Protein AF-A1HRH7-F1 (afdb_monomer_lite)

Secondary structure (DSSP, 8-state):
-------------HHHHHHHHHHHHHTT--HHHHHHHHHHHHHHHHHHHHHHHHHHHH------HHHHHHHTT------

Structure (mmCIF, N/CA/C/O backbone):
data_AF-A1HRH7-F1
#
_entry.id   AF-A1HRH7-F1
#
loop_
_atom_site.group_PDB
_atom_site.id
_atom_site.type_symbol
_atom_site.label_atom_id
_atom_site.label_alt_id
_atom_site.label_comp_id
_atom_site.label_asym_id
_atom_site.label_entity_id
_atom_site.label_seq_id
_atom_site.pdbx_PDB_ins_code
_atom_site.Cartn_x
_atom_site.Cartn_y
_atom_site.Cartn_z
_atom_site.occupancy
_atom_site.B_iso_or_equiv
_atom_site.auth_seq_id
_atom_site.auth_comp_id
_atom_site.auth_asym_id
_atom_site.auth_atom_id
_atom_site.pdbx_PDB_model_num
ATOM 1 N N . MET A 1 1 ? -7.284 -28.000 2.659 1.00 42.53 1 MET A N 1
ATOM 2 C CA . MET A 1 1 ? -6.470 -27.446 3.762 1.00 42.53 1 MET A CA 1
ATOM 3 C C . MET A 1 1 ? -7.227 -26.285 4.382 1.00 42.53 1 MET A C 1
ATOM 5 O O . MET A 1 1 ? -7.609 -25.386 3.647 1.00 42.53 1 MET A O 1
ATOM 9 N N . ALA A 1 2 ? -7.532 -26.336 5.680 1.00 49.88 2 ALA A N 1
ATOM 10 C CA . ALA A 1 2 ? -8.251 -25.255 6.353 1.00 49.88 2 ALA A CA 1
ATOM 11 C C . ALA A 1 2 ? -7.326 -24.036 6.497 1.00 49.88 2 ALA A C 1
ATOM 13 O O . ALA A 1 2 ? -6.222 -24.164 7.023 1.00 49.88 2 ALA A O 1
ATOM 14 N N . ALA A 1 3 ? -7.757 -22.872 6.009 1.00 60.34 3 ALA A N 1
ATOM 15 C CA . ALA A 1 3 ? -7.014 -21.631 6.179 1.00 60.34 3 ALA A CA 1
ATOM 16 C C . ALA A 1 3 ? -6.895 -21.306 7.678 1.00 60.34 3 ALA A C 1
ATOM 18 O O . ALA A 1 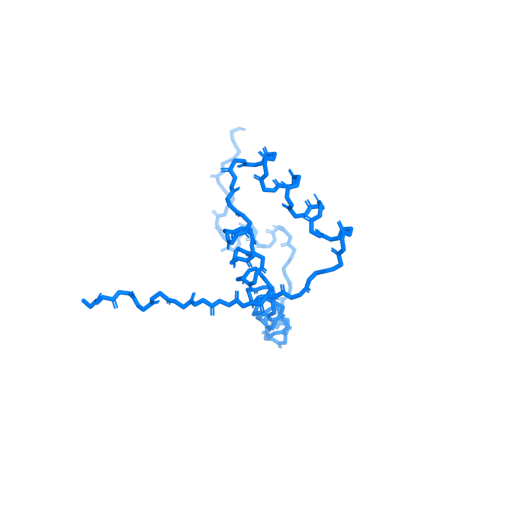3 ? -7.904 -21.156 8.372 1.00 60.34 3 ALA A O 1
ATOM 19 N N . LEU A 1 4 ? -5.664 -21.214 8.184 1.00 65.06 4 LEU A N 1
ATOM 20 C CA . LEU A 1 4 ? -5.394 -20.788 9.554 1.00 65.06 4 LEU A CA 1
ATOM 21 C C . LEU A 1 4 ? -5.841 -19.332 9.712 1.00 65.06 4 LEU A C 1
ATOM 23 O O . LEU A 1 4 ? -5.316 -18.421 9.072 1.00 65.06 4 LEU A O 1
ATOM 27 N N . LYS A 1 5 ? -6.847 -19.110 10.559 1.00 73.69 5 LYS A N 1
ATOM 28 C CA . LYS A 1 5 ? -7.318 -17.769 10.899 1.00 73.69 5 LYS A CA 1
ATOM 29 C C . LYS A 1 5 ? -6.315 -17.120 11.852 1.00 73.69 5 LYS A C 1
ATOM 31 O O . LYS A 1 5 ? -6.387 -17.318 13.061 1.00 73.69 5 LYS A O 1
ATOM 36 N N . THR A 1 6 ? -5.397 -16.332 11.306 1.00 83.00 6 THR A N 1
ATOM 37 C CA . THR A 1 6 ? -4.425 -15.571 12.099 1.00 83.00 6 THR A CA 1
ATOM 38 C C . THR A 1 6 ? -5.057 -14.284 12.624 1.00 83.00 6 THR A C 1
ATOM 40 O O . THR A 1 6 ? -5.613 -13.491 11.861 1.00 83.00 6 THR A O 1
ATOM 43 N N . ILE A 1 7 ? -4.981 -14.072 13.939 1.00 86.62 7 ILE A N 1
ATOM 44 C CA . ILE A 1 7 ? -5.396 -12.828 14.593 1.00 86.62 7 ILE A CA 1
ATOM 45 C C . ILE A 1 7 ? -4.143 -12.001 14.861 1.00 86.62 7 ILE A C 1
ATOM 47 O O . ILE A 1 7 ? -3.206 -12.479 15.493 1.00 86.62 7 ILE A O 1
ATOM 51 N N . VAL A 1 8 ? -4.146 -10.753 14.396 1.00 88.00 8 VAL A N 1
ATOM 52 C CA . VAL A 1 8 ? -3.070 -9.786 14.631 1.00 88.00 8 VAL A CA 1
ATOM 53 C C . VAL A 1 8 ? -3.649 -8.605 15.396 1.00 88.00 8 VAL A C 1
ATOM 55 O O . VAL A 1 8 ? -4.720 -8.104 15.053 1.00 88.00 8 VAL A O 1
ATOM 58 N N . SER A 1 9 ? -2.945 -8.172 16.440 1.00 91.44 9 SER A N 1
ATOM 59 C CA . SER A 1 9 ? -3.294 -6.982 17.214 1.00 91.44 9 SER A CA 1
ATOM 60 C C . SER A 1 9 ? -2.327 -5.858 16.868 1.00 91.44 9 SER A C 1
ATOM 62 O O . SER A 1 9 ? -1.117 -6.019 17.004 1.00 91.44 9 SER A O 1
ATOM 64 N N . VAL A 1 10 ? -2.864 -4.724 16.419 1.00 91.50 10 VAL A N 1
ATOM 65 C CA . VAL A 1 10 ? -2.094 -3.520 16.090 1.00 91.50 10 VAL A CA 1
ATOM 66 C C . VAL A 1 10 ? -2.585 -2.385 16.975 1.00 91.50 10 VAL A C 1
ATOM 68 O O . VAL A 1 10 ? -3.791 -2.174 17.124 1.00 91.50 10 VAL A O 1
ATOM 71 N N . ARG A 1 11 ? -1.649 -1.661 17.592 1.00 95.56 11 ARG A N 1
ATOM 72 C CA . ARG A 1 11 ? -1.968 -0.516 18.444 1.00 95.56 11 ARG A CA 1
ATOM 73 C C . ARG A 1 11 ? -2.043 0.747 17.596 1.00 95.56 11 ARG A C 1
ATOM 75 O O . ARG A 1 11 ? -1.105 1.056 16.876 1.00 95.56 11 ARG A O 1
ATOM 82 N N . PHE A 1 12 ? -3.130 1.489 17.766 1.00 95.25 12 PHE A N 1
ATOM 83 C CA . PHE A 1 12 ? -3.339 2.796 17.157 1.00 95.25 12 PHE A CA 1
ATOM 84 C C . PHE A 1 12 ? -3.610 3.841 18.230 1.00 95.25 12 PHE A C 1
ATOM 86 O O . PHE A 1 12 ? -4.221 3.555 19.266 1.00 95.25 12 PHE A O 1
ATOM 93 N N . THR A 1 13 ? -3.210 5.073 17.954 1.00 98.19 13 THR A N 1
ATOM 94 C CA . THR A 1 13 ? -3.708 6.243 18.669 1.00 98.19 13 THR A CA 1
ATOM 95 C C . THR A 1 13 ? -5.210 6.439 18.400 1.00 98.19 13 THR A C 1
ATOM 97 O O . THR A 1 13 ? -5.738 5.991 17.373 1.00 98.19 13 THR A O 1
ATOM 100 N N . PRO A 1 14 ? -5.934 7.176 19.264 1.00 97.94 14 PRO A N 1
ATOM 101 C CA . PRO A 1 14 ? -7.345 7.489 19.024 1.00 97.94 14 PRO A CA 1
ATOM 102 C C . PRO A 1 14 ? -7.602 8.243 17.710 1.00 97.94 14 PRO A C 1
ATOM 104 O O . PRO A 1 14 ? -8.694 8.171 17.148 1.00 97.94 14 PRO A O 1
ATOM 107 N N . ARG A 1 15 ? -6.619 9.004 17.211 1.00 98.00 15 ARG A N 1
ATOM 108 C CA . ARG A 1 15 ? -6.729 9.713 15.930 1.00 98.00 15 ARG A CA 1
ATOM 109 C C . ARG A 1 15 ? -6.611 8.748 14.754 1.00 98.00 15 ARG A C 1
ATOM 111 O O . ARG A 1 15 ? -7.485 8.764 13.894 1.00 98.00 15 ARG A O 1
ATOM 118 N N . GLU A 1 16 ? -5.586 7.902 14.737 1.00 97.31 16 GLU A N 1
ATOM 119 C CA . GLU A 1 16 ? -5.375 6.919 13.665 1.00 97.31 16 GLU A CA 1
ATOM 120 C C . GLU A 1 16 ? -6.550 5.950 13.557 1.00 97.31 16 GLU A C 1
ATOM 122 O O . GLU A 1 16 ? -7.045 5.710 12.459 1.00 97.31 16 GLU A O 1
ATOM 127 N N . LYS A 1 17 ? -7.066 5.473 14.697 1.00 96.38 17 LYS A N 1
ATOM 128 C CA . LYS A 1 17 ? -8.234 4.587 14.716 1.00 96.38 17 LYS A CA 1
ATOM 129 C C . LYS A 1 17 ? -9.458 5.233 14.058 1.00 96.38 17 LYS A C 1
ATOM 131 O O . LYS A 1 17 ? -10.105 4.597 13.232 1.00 96.38 17 LYS A O 1
ATOM 136 N N . ARG A 1 18 ? -9.740 6.506 14.366 1.00 97.56 18 ARG A N 1
ATOM 137 C CA . ARG A 1 18 ? -10.855 7.252 13.751 1.00 97.56 18 ARG A CA 1
ATOM 138 C C . ARG A 1 18 ? -10.682 7.423 12.243 1.00 97.56 18 ARG A C 1
ATOM 140 O O . ARG A 1 18 ? -11.658 7.315 11.509 1.00 97.56 18 ARG A O 1
ATOM 147 N N . LEU A 1 19 ? -9.457 7.674 11.781 1.00 97.75 19 LEU A N 1
ATOM 148 C CA . LEU A 1 19 ? -9.160 7.788 10.351 1.00 97.75 19 LEU A CA 1
ATOM 149 C C . LEU A 1 19 ? -9.337 6.447 9.632 1.00 97.75 19 LEU A C 1
ATOM 151 O O . LEU A 1 19 ? -9.992 6.402 8.594 1.00 97.75 19 LEU A O 1
ATOM 155 N N . LEU A 1 20 ? -8.821 5.356 10.208 1.00 97.00 20 LEU A N 1
ATOM 156 C CA . LEU A 1 20 ? -8.981 4.006 9.664 1.00 97.00 20 LEU A CA 1
ATOM 157 C C . LEU A 1 20 ? -10.460 3.604 9.585 1.00 97.00 20 LEU A C 1
ATOM 159 O O . LEU A 1 20 ? -10.901 3.060 8.576 1.00 97.00 20 LEU A O 1
ATOM 163 N N . GLU A 1 21 ? -11.236 3.901 10.627 1.00 96.94 21 GLU A N 1
ATOM 164 C CA . GLU A 1 21 ? -12.681 3.660 10.666 1.00 96.94 21 GLU A CA 1
ATOM 165 C C . GLU A 1 21 ? -13.433 4.447 9.594 1.00 96.94 21 GLU A C 1
ATOM 167 O O . GLU A 1 21 ? -14.247 3.870 8.870 1.00 96.94 21 GLU A O 1
ATOM 172 N N . ALA A 1 22 ? -13.150 5.745 9.467 1.00 97.88 22 ALA A N 1
ATOM 173 C CA . ALA A 1 22 ? -13.776 6.596 8.462 1.00 97.88 22 ALA A CA 1
ATOM 174 C C . ALA A 1 22 ? -13.441 6.130 7.039 1.00 97.88 22 ALA A C 1
ATOM 176 O O . ALA A 1 22 ? -14.342 6.017 6.209 1.00 97.88 22 ALA A O 1
ATOM 177 N N . TYR A 1 23 ? -12.174 5.796 6.780 1.00 97.81 23 TYR A N 1
ATOM 178 C CA . TYR A 1 23 ? -11.720 5.277 5.491 1.00 97.81 23 TYR A CA 1
ATOM 179 C C . TYR A 1 23 ? -12.397 3.945 5.152 1.00 97.81 23 TYR A C 1
ATOM 181 O O . TYR A 1 23 ? -12.987 3.792 4.085 1.00 97.81 23 TYR A O 1
ATOM 189 N N . ALA A 1 24 ? -12.383 2.991 6.085 1.00 97.62 24 ALA A N 1
ATOM 190 C CA . ALA A 1 24 ? -13.025 1.696 5.898 1.00 97.62 24 ALA A CA 1
ATOM 191 C C . ALA A 1 24 ? -14.526 1.855 5.593 1.00 97.62 24 ALA A C 1
ATOM 193 O O . ALA A 1 24 ? -15.028 1.257 4.643 1.00 97.62 24 ALA A O 1
ATOM 194 N N . LYS A 1 25 ? -15.223 2.731 6.331 1.00 97.75 25 LYS A N 1
ATOM 195 C CA . LYS A 1 25 ? -16.645 3.028 6.110 1.00 97.75 25 LYS A CA 1
ATOM 196 C C . LYS A 1 25 ? -16.905 3.667 4.745 1.00 97.75 25 LYS A C 1
ATOM 198 O O . LYS A 1 25 ? -17.831 3.239 4.062 1.00 97.75 25 LYS A O 1
ATOM 203 N N . LEU A 1 26 ? -16.103 4.657 4.350 1.00 98.00 26 LEU A N 1
ATOM 204 C CA . LEU A 1 26 ? -16.231 5.349 3.064 1.00 98.00 26 LEU A CA 1
ATOM 205 C C . LEU A 1 26 ? -16.139 4.376 1.882 1.00 98.00 26 LEU A C 1
ATOM 207 O O . LEU A 1 26 ? -16.870 4.517 0.908 1.00 98.00 26 LEU A O 1
ATOM 211 N N . HIS A 1 27 ? -15.270 3.372 1.994 1.00 97.00 27 HIS A N 1
ATOM 212 C CA . HIS A 1 27 ? -15.033 2.384 0.944 1.00 97.00 27 HIS A CA 1
ATOM 213 C C . HIS A 1 27 ? -15.824 1.077 1.121 1.00 97.00 27 HIS A C 1
ATOM 215 O O . HIS A 1 27 ? -15.603 0.134 0.366 1.00 97.00 27 HIS A O 1
ATOM 221 N N . GLY A 1 28 ? -16.721 0.986 2.112 1.00 97.19 28 GLY A N 1
ATOM 222 C CA . GLY A 1 28 ? -17.499 -0.230 2.378 1.00 97.19 28 GLY A CA 1
ATOM 223 C C . GLY A 1 28 ? -16.652 -1.449 2.774 1.00 97.19 28 GLY A C 1
ATOM 224 O O . GLY A 1 28 ? -17.068 -2.584 2.554 1.00 97.19 28 GLY A O 1
ATOM 225 N N . LYS A 1 29 ? -15.459 -1.233 3.340 1.00 96.50 29 LYS A N 1
ATOM 226 C CA . LYS A 1 29 ? -14.495 -2.277 3.728 1.00 96.50 29 LYS A CA 1
ATOM 227 C C . LYS A 1 29 ? -14.462 -2.484 5.241 1.00 96.50 29 LYS A C 1
ATOM 229 O O . LYS A 1 29 ? -14.845 -1.605 6.014 1.00 96.50 29 LYS A O 1
ATOM 234 N N . LYS A 1 30 ? -13.944 -3.629 5.700 1.00 95.88 30 LYS A N 1
ATOM 235 C CA . LYS A 1 30 ? -13.581 -3.804 7.118 1.00 95.88 30 LYS A CA 1
ATOM 236 C C . LYS A 1 30 ? -12.200 -3.204 7.367 1.00 95.88 30 LYS A C 1
ATOM 238 O O . LYS A 1 30 ? -11.339 -3.227 6.493 1.00 95.88 30 LYS A O 1
ATOM 243 N N . GLN A 1 31 ? -11.943 -2.754 8.596 1.00 95.00 31 GLN A N 1
ATOM 244 C CA . GLN A 1 31 ? -10.616 -2.254 8.990 1.00 95.00 31 GLN A CA 1
ATOM 245 C C . GLN A 1 31 ? -9.506 -3.281 8.704 1.00 95.00 31 GLN A C 1
ATOM 247 O O . GLN A 1 31 ? -8.432 -2.919 8.241 1.00 95.00 31 GLN A O 1
ATOM 252 N N . SER A 1 32 ? -9.774 -4.573 8.926 1.00 93.31 32 SER A N 1
ATOM 253 C CA . SER A 1 32 ? -8.804 -5.641 8.657 1.00 93.31 32 SER A CA 1
ATOM 254 C C . SER A 1 32 ? -8.517 -5.855 7.171 1.00 93.31 32 SER A C 1
ATOM 256 O O . SER A 1 32 ? -7.415 -6.286 6.844 1.00 93.31 32 SER A O 1
ATOM 258 N N . ASP A 1 33 ? -9.460 -5.541 6.279 1.00 94.69 33 ASP A N 1
ATOM 259 C CA . ASP A 1 33 ? -9.232 -5.594 4.831 1.00 94.69 33 ASP A CA 1
ATOM 260 C C . ASP A 1 33 ? -8.297 -4.461 4.412 1.00 94.69 33 ASP A C 1
ATOM 262 O O . ASP A 1 33 ? -7.294 -4.705 3.750 1.00 94.69 33 ASP A O 1
ATOM 266 N N . VAL A 1 34 ? -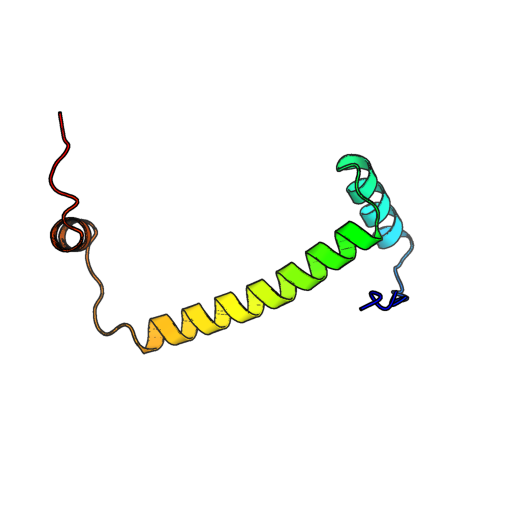8.558 -3.247 4.905 1.00 95.94 34 VAL A N 1
ATOM 267 C CA . VAL A 1 34 ? -7.699 -2.078 4.666 1.00 95.94 34 VAL A CA 1
ATOM 268 C C . VAL A 1 34 ? -6.272 -2.335 5.151 1.00 95.94 34 VAL A C 1
ATOM 270 O O . VAL A 1 34 ? -5.321 -2.056 4.428 1.00 95.94 34 VAL A O 1
ATOM 273 N N . LEU A 1 35 ? -6.112 -2.906 6.350 1.00 94.69 35 LEU A N 1
ATOM 274 C CA . LEU A 1 35 ? -4.791 -3.225 6.895 1.00 94.69 35 LEU A CA 1
ATOM 275 C C . LEU A 1 35 ? -4.063 -4.296 6.078 1.00 94.69 35 LEU A C 1
ATOM 277 O O . LEU A 1 35 ? -2.869 -4.148 5.831 1.00 94.69 35 LEU A O 1
ATOM 281 N N . ARG A 1 36 ? -4.761 -5.353 5.641 1.00 93.81 36 ARG A N 1
ATOM 282 C CA . ARG A 1 36 ? -4.165 -6.386 4.779 1.00 93.81 36 ARG A CA 1
ATOM 283 C C . ARG A 1 36 ? -3.705 -5.804 3.449 1.00 93.81 36 ARG A C 1
ATOM 285 O O . ARG A 1 36 ? -2.577 -6.050 3.048 1.00 93.81 36 ARG A O 1
ATOM 292 N N . GLU A 1 37 ? -4.556 -5.022 2.793 1.00 95.56 37 GLU A N 1
ATOM 293 C CA . GLU A 1 37 ? -4.220 -4.395 1.514 1.00 95.56 37 GLU A CA 1
ATOM 294 C C . GLU A 1 37 ? -3.046 -3.424 1.641 1.00 95.56 37 GLU A C 1
ATOM 296 O O . GLU A 1 37 ? -2.169 -3.419 0.785 1.00 95.56 37 GLU A O 1
ATOM 301 N N . ALA A 1 38 ? -3.016 -2.612 2.701 1.00 95.25 38 ALA A N 1
ATOM 302 C CA . ALA A 1 38 ? -1.916 -1.685 2.943 1.00 95.25 38 ALA A CA 1
ATOM 303 C C . ALA A 1 38 ? -0.597 -2.428 3.202 1.00 95.25 38 ALA A C 1
ATOM 305 O O . ALA A 1 38 ? 0.434 -2.042 2.663 1.00 95.25 38 ALA A O 1
ATOM 306 N N . ALA A 1 39 ? -0.631 -3.508 3.990 1.00 94.56 39 ALA A N 1
ATOM 307 C CA . ALA A 1 39 ? 0.551 -4.322 4.254 1.00 94.56 39 ALA A CA 1
ATOM 308 C C . ALA A 1 39 ? 1.086 -4.993 2.980 1.00 94.56 39 ALA A C 1
ATOM 310 O O . ALA A 1 39 ? 2.293 -4.985 2.763 1.00 94.56 39 ALA A O 1
ATOM 311 N N . MET A 1 40 ? 0.203 -5.534 2.133 1.00 96.50 40 MET A N 1
ATOM 312 C CA . MET A 1 40 ? 0.609 -6.139 0.860 1.00 96.50 40 MET A CA 1
ATOM 313 C C . MET A 1 40 ? 1.211 -5.110 -0.092 1.00 96.50 40 MET A C 1
ATOM 315 O O . MET A 1 40 ? 2.295 -5.351 -0.610 1.00 96.50 40 MET A O 1
ATOM 319 N N . ARG A 1 41 ? 0.583 -3.936 -0.232 1.00 97.31 41 ARG A N 1
ATOM 320 C CA . ARG A 1 41 ? 1.121 -2.853 -1.066 1.00 97.31 41 ARG A CA 1
ATOM 321 C C . ARG A 1 41 ? 2.512 -2.410 -0.628 1.00 97.31 41 ARG A C 1
ATOM 323 O O . ARG A 1 41 ? 3.378 -2.257 -1.467 1.00 97.31 41 ARG A O 1
ATOM 330 N N . LEU A 1 42 ? 2.764 -2.284 0.677 1.00 97.12 42 LEU A N 1
ATOM 331 C CA . LEU A 1 42 ? 4.101 -1.931 1.174 1.00 97.12 42 LEU A CA 1
ATOM 332 C C . LEU A 1 42 ? 5.172 -2.971 0.811 1.00 97.12 42 LEU A C 1
ATOM 334 O O . LEU A 1 42 ? 6.327 -2.610 0.603 1.00 97.12 42 LEU A O 1
ATOM 338 N N . ILE A 1 43 ? 4.806 -4.255 0.773 1.00 96.62 43 ILE A N 1
ATOM 339 C CA . ILE A 1 43 ? 5.718 -5.329 0.361 1.00 96.62 43 ILE A CA 1
ATOM 340 C C . ILE A 1 43 ? 5.959 -5.264 -1.150 1.00 96.62 43 ILE A C 1
ATOM 342 O O . ILE A 1 43 ? 7.102 -5.382 -1.583 1.00 96.62 43 ILE A O 1
ATOM 346 N N . GLU A 1 44 ? 4.896 -5.079 -1.933 1.00 97.31 44 GLU A N 1
ATOM 347 C CA . GLU A 1 44 ? 4.962 -4.948 -3.393 1.00 97.31 44 GLU A CA 1
ATOM 348 C C . GLU A 1 44 ? 5.800 -3.729 -3.802 1.00 97.31 44 GLU A C 1
ATOM 350 O O . GLU A 1 44 ? 6.719 -3.877 -4.599 1.00 97.31 44 GLU A O 1
ATOM 355 N N . ASP A 1 45 ? 5.597 -2.571 -3.170 1.00 98.00 45 ASP A N 1
ATOM 356 C CA . ASP A 1 45 ? 6.361 -1.347 -3.440 1.00 98.00 45 ASP A CA 1
ATOM 357 C C . ASP A 1 45 ? 7.878 -1.547 -3.218 1.00 98.00 45 ASP A C 1
ATOM 359 O O . ASP A 1 45 ? 8.699 -1.061 -4.000 1.00 98.00 45 ASP A O 1
ATOM 363 N N . ASP A 1 46 ? 8.279 -2.282 -2.170 1.00 97.62 46 ASP A N 1
ATOM 364 C CA . ASP A 1 46 ? 9.694 -2.607 -1.918 1.00 97.62 46 ASP A CA 1
ATOM 365 C C . ASP A 1 46 ? 10.260 -3.561 -2.983 1.00 97.62 46 ASP A C 1
ATOM 367 O O . ASP A 1 46 ? 11.412 -3.422 -3.403 1.00 97.62 46 ASP A O 1
ATOM 371 N N . GLN A 1 47 ? 9.456 -4.517 -3.452 1.00 96.88 47 GLN A N 1
ATOM 372 C CA . GLN A 1 47 ? 9.849 -5.423 -4.533 1.00 96.88 47 GLN A CA 1
ATOM 373 C C . GLN A 1 47 ? 9.996 -4.676 -5.862 1.00 96.88 47 GLN A C 1
ATOM 375 O O . GLN A 1 47 ? 11.032 -4.809 -6.518 1.00 96.88 47 GLN A O 1
ATOM 380 N N . ASP A 1 48 ? 9.019 -3.848 -6.219 1.00 97.62 48 ASP A N 1
ATOM 381 C CA . ASP A 1 48 ? 9.020 -3.035 -7.434 1.00 97.62 48 ASP A CA 1
ATOM 382 C C . ASP A 1 48 ? 10.215 -2.082 -7.461 1.00 97.62 48 ASP A C 1
ATOM 384 O O . ASP A 1 48 ? 10.911 -1.972 -8.475 1.00 97.62 48 ASP A O 1
ATOM 388 N N . PHE A 1 49 ? 10.523 -1.444 -6.328 1.00 97.12 49 PHE A N 1
ATOM 389 C CA . PHE A 1 49 ? 11.691 -0.577 -6.215 1.00 97.12 49 PHE A CA 1
ATOM 390 C C . PHE A 1 49 ? 13.000 -1.333 -6.486 1.00 97.12 49 PHE A C 1
ATOM 392 O O . PHE A 1 49 ? 13.856 -0.855 -7.235 1.00 97.12 49 PHE A O 1
ATOM 399 N N . ARG A 1 50 ? 13.160 -2.536 -5.923 1.00 96.62 50 ARG A N 1
ATOM 400 C CA . ARG A 1 50 ? 14.356 -3.364 -6.154 1.00 96.62 50 ARG A CA 1
ATOM 401 C C . ARG A 1 50 ? 14.473 -3.807 -7.607 1.00 96.62 50 ARG A C 1
ATOM 403 O O . ARG A 1 50 ? 15.567 -3.732 -8.165 1.00 96.62 50 ARG A O 1
ATOM 410 N N . LEU A 1 51 ? 13.366 -4.233 -8.215 1.00 96.75 51 LEU A N 1
ATOM 411 C CA . LEU A 1 51 ? 13.326 -4.632 -9.622 1.00 96.75 51 LEU A CA 1
ATOM 412 C C . LEU A 1 51 ? 13.681 -3.464 -10.542 1.00 96.75 51 LEU A C 1
ATOM 414 O O . LEU A 1 51 ? 14.446 -3.644 -11.488 1.00 96.75 51 LEU A O 1
ATOM 418 N N . LEU A 1 52 ? 13.192 -2.258 -10.243 1.00 96.00 52 LEU A N 1
ATOM 419 C CA . LEU A 1 52 ? 13.544 -1.051 -10.985 1.00 96.00 52 LEU A CA 1
ATOM 420 C C . LEU A 1 52 ? 15.048 -0.756 -10.908 1.00 96.00 52 LEU A C 1
ATOM 422 O O . LEU A 1 52 ? 15.671 -0.456 -11.926 1.00 96.00 52 LEU A O 1
ATOM 426 N N . GLU A 1 53 ? 15.642 -0.834 -9.719 1.00 96.25 53 GLU A N 1
ATOM 427 C CA . GLU A 1 53 ? 17.078 -0.599 -9.543 1.00 96.25 53 GLU A CA 1
ATOM 428 C C . GLU A 1 53 ? 17.930 -1.666 -10.241 1.00 96.25 53 GLU A C 1
ATOM 430 O O . GLU A 1 53 ? 18.952 -1.347 -10.854 1.00 96.25 53 GLU A O 1
ATOM 435 N N . GLU A 1 54 ? 17.501 -2.928 -10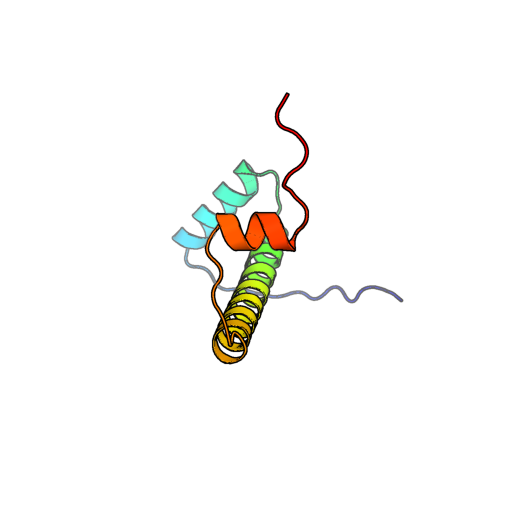.214 1.00 95.94 54 GLU A N 1
ATOM 436 C CA . GLU A 1 54 ? 18.145 -3.998 -10.973 1.00 95.94 54 GLU A CA 1
ATOM 437 C C . GLU A 1 54 ? 18.039 -3.765 -12.484 1.00 95.94 54 GLU A C 1
ATOM 439 O O . GLU A 1 54 ? 19.045 -3.871 -13.190 1.00 95.94 54 GLU A O 1
ATOM 444 N N . ALA A 1 55 ? 16.856 -3.388 -12.975 1.00 94.44 55 ALA A N 1
ATOM 445 C CA . ALA A 1 55 ? 16.637 -3.065 -14.378 1.00 94.44 55 ALA A CA 1
ATOM 446 C C . ALA A 1 55 ? 17.557 -1.923 -14.819 1.00 94.44 55 ALA A C 1
ATOM 448 O O . ALA A 1 55 ? 18.300 -2.091 -15.778 1.00 94.44 55 ALA A O 1
ATOM 449 N N . LYS A 1 56 ? 17.626 -0.816 -14.066 1.00 92.75 56 LYS A N 1
ATOM 450 C CA . LYS A 1 56 ? 18.536 0.305 -14.366 1.00 92.75 56 LYS A CA 1
ATOM 451 C C . LYS A 1 56 ? 19.999 -0.115 -14.484 1.00 92.75 56 LYS A C 1
ATOM 453 O O . LYS A 1 56 ? 20.705 0.412 -15.336 1.00 92.75 56 LYS A O 1
ATOM 458 N N . ARG A 1 57 ? 20.466 -1.036 -13.633 1.00 93.25 57 ARG A N 1
ATOM 459 C CA . ARG A 1 57 ? 21.849 -1.544 -13.685 1.00 93.25 57 ARG A CA 1
ATOM 460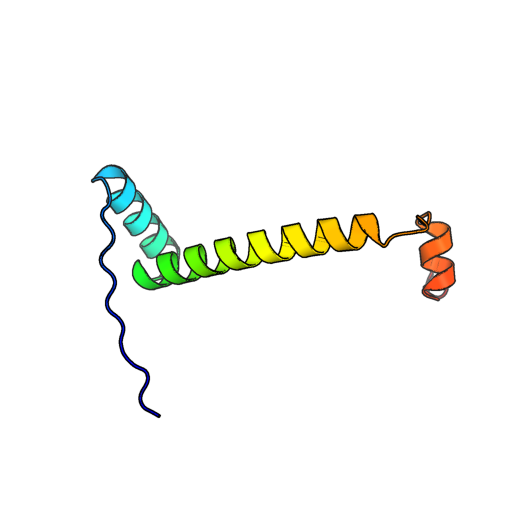 C C . ARG A 1 57 ? 22.108 -2.428 -14.900 1.00 93.25 57 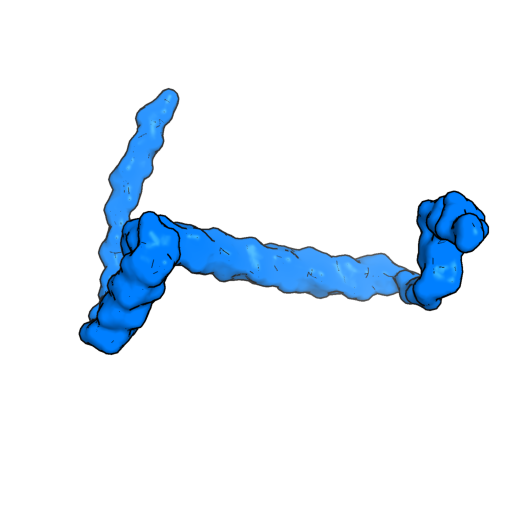ARG A C 1
ATOM 462 O O . ARG A 1 57 ? 23.234 -2.453 -15.384 1.00 93.25 57 ARG A O 1
ATOM 469 N N . LYS A 1 58 ? 21.096 -3.170 -15.351 1.00 93.69 58 LYS A N 1
ATOM 470 C CA . LYS A 1 58 ? 21.178 -4.065 -16.513 1.00 93.69 58 LYS A CA 1
ATOM 471 C C . LYS A 1 58 ? 20.856 -3.370 -17.837 1.00 93.69 58 LYS A C 1
ATOM 473 O O . LYS A 1 58 ? 21.145 -3.930 -18.886 1.00 93.69 58 LYS A O 1
ATOM 478 N N . THR A 1 59 ? 20.251 -2.185 -17.812 1.00 89.38 59 THR A N 1
ATOM 479 C CA . THR A 1 59 ? 19.943 -1.416 -19.020 1.00 89.38 59 THR A CA 1
ATOM 480 C C . THR A 1 59 ? 21.228 -0.871 -19.634 1.00 89.38 59 THR A C 1
ATOM 482 O O . THR A 1 59 ? 21.796 0.110 -19.161 1.00 89.38 59 THR A O 1
ATOM 485 N N . GLU A 1 60 ? 21.664 -1.493 -20.725 1.00 87.19 60 GLU A N 1
ATOM 486 C CA . GLU A 1 60 ? 22.870 -1.094 -21.463 1.00 87.19 60 GLU A CA 1
ATOM 487 C C . GLU A 1 60 ? 22.605 0.042 -22.460 1.00 87.19 60 GLU A C 1
ATOM 489 O O . GLU A 1 60 ? 23.516 0.788 -22.821 1.00 87.19 60 GLU A O 1
ATOM 494 N N . ARG A 1 61 ? 21.352 0.199 -22.903 1.00 87.19 61 ARG A N 1
ATOM 495 C CA . ARG A 1 61 ? 20.957 1.183 -23.913 1.00 87.19 61 ARG A CA 1
ATOM 496 C C . ARG A 1 61 ? 19.590 1.782 -23.606 1.00 87.19 61 ARG A C 1
ATOM 498 O O . ARG A 1 61 ? 18.667 1.083 -23.202 1.00 87.19 61 ARG A O 1
ATOM 505 N N . TYR A 1 62 ? 19.465 3.080 -23.864 1.00 86.81 62 TYR A N 1
ATOM 506 C CA . TYR A 1 62 ? 18.197 3.800 -23.846 1.00 86.81 62 TYR A CA 1
ATOM 507 C C . TYR A 1 62 ? 17.765 4.094 -25.279 1.00 86.81 62 TYR A C 1
ATOM 509 O O . TYR A 1 62 ? 18.587 4.483 -26.109 1.00 86.81 62 TYR A O 1
ATOM 517 N N . TYR A 1 63 ? 16.476 3.920 -25.547 1.00 87.12 63 TYR A N 1
ATOM 518 C CA . TYR A 1 63 ? 15.869 4.199 -26.841 1.00 87.12 63 TYR A CA 1
ATOM 519 C C . TYR A 1 63 ? 15.064 5.489 -26.770 1.00 87.12 63 TYR A C 1
ATOM 521 O O . TYR A 1 63 ? 14.386 5.770 -25.778 1.00 87.12 63 TYR A O 1
ATOM 529 N N . THR A 1 64 ? 15.098 6.268 -27.843 1.00 91.44 64 THR A N 1
ATOM 530 C CA . THR A 1 64 ? 14.103 7.319 -28.056 1.00 91.44 64 THR A CA 1
ATOM 531 C C . THR A 1 64 ? 12.737 6.696 -28.348 1.00 91.44 64 THR A C 1
ATOM 533 O O . THR A 1 64 ? 12.636 5.557 -28.801 1.00 91.44 64 THR A O 1
ATOM 536 N N . LEU A 1 65 ? 11.657 7.460 -28.153 1.00 88.00 65 LEU A N 1
ATOM 537 C CA . LEU A 1 65 ? 10.303 6.988 -28.470 1.00 88.00 65 LEU A CA 1
ATOM 538 C C . LEU A 1 65 ? 10.150 6.550 -29.935 1.00 88.00 65 LEU A C 1
ATOM 540 O O . LEU A 1 65 ? 9.361 5.654 -30.214 1.00 88.00 65 LEU A O 1
ATOM 544 N N . LYS A 1 66 ? 10.889 7.175 -30.862 1.00 90.25 66 LYS A N 1
ATOM 545 C CA . LYS A 1 66 ? 10.880 6.799 -32.279 1.00 90.25 66 LYS A CA 1
ATOM 546 C C . LYS A 1 66 ? 11.559 5.445 -32.495 1.00 90.25 66 LYS A C 1
ATOM 548 O O . LYS A 1 66 ? 10.960 4.576 -33.111 1.00 90.25 66 LYS A O 1
ATOM 553 N N . GLU A 1 67 ? 12.762 5.256 -31.952 1.00 91.62 67 GLU A N 1
ATOM 554 C CA . GLU A 1 67 ? 13.488 3.981 -32.065 1.00 91.62 67 GLU A CA 1
ATOM 555 C C . GLU A 1 67 ? 12.708 2.836 -31.408 1.00 91.62 67 GLU A C 1
ATOM 557 O O . GLU A 1 67 ? 12.538 1.787 -32.019 1.00 91.62 67 GLU A O 1
ATOM 562 N N . ALA A 1 68 ? 12.141 3.063 -30.218 1.00 89.88 68 ALA A N 1
ATOM 563 C CA . ALA A 1 68 ? 11.326 2.063 -29.533 1.00 89.88 68 ALA A CA 1
ATOM 564 C C . ALA A 1 68 ? 10.073 1.674 -30.340 1.00 89.88 68 ALA A C 1
ATOM 566 O O . ALA A 1 68 ? 9.701 0.507 -30.370 1.00 89.88 68 ALA A O 1
ATOM 567 N N . ARG A 1 69 ? 9.419 2.630 -31.019 1.00 88.62 69 ARG A N 1
ATOM 568 C CA . ARG A 1 69 ? 8.258 2.350 -31.888 1.00 88.62 69 ARG A CA 1
ATOM 569 C C . ARG A 1 69 ? 8.627 1.528 -33.118 1.00 88.62 69 ARG A C 1
ATOM 571 O O . ARG A 1 69 ? 7.835 0.685 -33.522 1.00 88.62 69 ARG A O 1
ATOM 578 N N . GLN A 1 70 ? 9.802 1.780 -33.686 1.00 89.56 70 GLN A N 1
ATOM 579 C CA . GLN A 1 70 ? 10.323 1.021 -34.821 1.00 89.56 70 GLN A CA 1
ATOM 580 C C . GLN A 1 70 ? 10.669 -0.412 -34.415 1.00 89.56 70 GLN A C 1
ATOM 582 O O . GLN A 1 70 ? 10.296 -1.348 -35.110 1.00 89.56 70 GLN A O 1
ATOM 587 N N . GLU A 1 71 ? 11.324 -0.589 -33.268 1.00 87.81 71 GLU A N 1
ATOM 588 C CA . GLU A 1 71 ? 11.746 -1.904 -32.773 1.00 87.81 71 GLU A CA 1
ATOM 589 C C . GLU A 1 71 ? 10.584 -2.758 -32.249 1.00 87.81 71 GLU A C 1
ATOM 591 O O . GLU A 1 71 ? 10.617 -3.977 -32.368 1.00 87.81 71 GLU A O 1
ATOM 596 N N . LEU A 1 72 ? 9.531 -2.129 -31.717 1.00 89.88 72 LEU A N 1
ATOM 597 C CA . LEU A 1 72 ? 8.299 -2.808 -31.298 1.00 89.88 72 LEU A CA 1
ATOM 598 C C . LEU A 1 72 ? 7.295 -3.019 -32.443 1.00 89.88 72 LEU A C 1
ATOM 600 O O . LEU A 1 72 ? 6.171 -3.439 -32.177 1.00 89.88 72 LEU A O 1
ATOM 604 N N . GLU A 1 73 ? 7.670 -2.700 -33.688 1.00 88.88 73 GLU A N 1
ATOM 605 C CA . GLU A 1 73 ? 6.822 -2.850 -34.882 1.00 88.88 73 GLU A CA 1
ATOM 606 C C . GLU A 1 73 ? 5.472 -2.109 -34.772 1.00 88.88 73 GLU A C 1
ATOM 608 O O . GLU A 1 73 ? 4.463 -2.505 -35.347 1.00 88.88 73 GLU A O 1
ATOM 613 N N . LEU A 1 74 ? 5.445 -0.986 -34.043 1.00 82.69 74 LEU A N 1
ATOM 614 C CA . LEU A 1 74 ? 4.241 -0.170 -33.835 1.00 82.69 74 LEU A CA 1
ATOM 615 C C . LEU A 1 74 ? 4.038 0.892 -34.936 1.00 82.69 74 LEU A C 1
ATOM 617 O O . LEU A 1 74 ? 3.140 1.728 -34.830 1.00 82.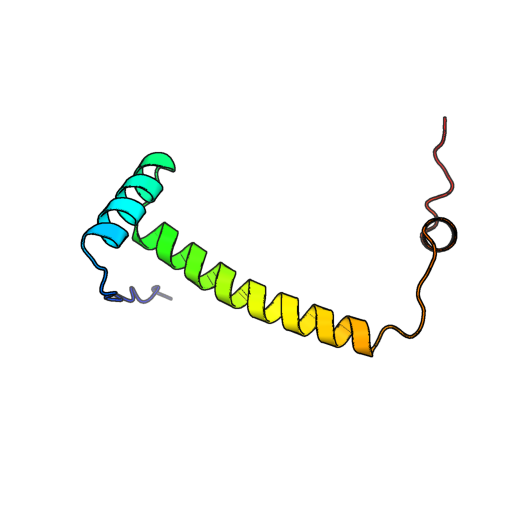69 74 LEU A O 1
ATOM 621 N N . GLU A 1 75 ? 4.865 0.894 -35.988 1.00 65.69 75 GLU A N 1
ATOM 622 C CA . GLU A 1 75 ? 4.723 1.758 -37.171 1.00 65.69 75 GLU A CA 1
ATOM 623 C C . GLU A 1 75 ? 3.767 1.149 -38.218 1.00 65.69 75 GLU A C 1
ATOM 625 O O . GLU A 1 75 ? 4.115 1.003 -39.385 1.00 65.69 75 GLU A O 1
ATOM 630 N N . SER A 1 76 ? 2.537 0.804 -37.836 1.00 58.59 76 SER A N 1
ATOM 631 C CA . SER A 1 76 ? 1.478 0.533 -38.819 1.00 58.59 76 SER A CA 1
ATOM 632 C C . SER A 1 76 ? 0.084 0.647 -38.206 1.00 58.59 76 SER A C 1
ATOM 634 O O . SER A 1 76 ? -0.564 -0.361 -37.978 1.00 58.59 76 SER A O 1
ATOM 636 N N . GLU A 1 77 ? -0.363 1.869 -37.915 1.00 53.41 77 GLU A N 1
ATOM 637 C CA . GLU A 1 77 ? -1.783 2.268 -37.945 1.00 53.41 77 GLU A CA 1
ATOM 638 C C . GLU A 1 77 ? -1.880 3.776 -37.660 1.00 53.41 77 GLU A C 1
ATOM 640 O O . GLU A 1 77 ? -2.217 4.235 -36.570 1.00 53.41 77 GLU A O 1
ATOM 645 N N . THR A 1 78 ? -1.554 4.576 -38.672 1.00 45.78 78 THR A N 1
ATOM 646 C CA . THR A 1 78 ? -2.182 5.894 -38.819 1.00 45.78 78 THR A CA 1
ATOM 647 C C . THR A 1 78 ? -3.045 5.809 -40.064 1.00 45.78 78 THR A C 1
ATOM 649 O O . THR A 1 78 ? -2.519 5.772 -41.176 1.00 45.78 78 THR A O 1
ATOM 652 N N . VAL A 1 79 ? -4.354 5.675 -39.836 1.00 39.25 79 VAL A N 1
ATOM 653 C CA . VAL A 1 79 ? -5.404 6.105 -40.770 1.00 39.25 79 VAL A CA 1
ATOM 654 C C . VAL A 1 79 ? -5.341 7.623 -40.897 1.00 39.25 79 VAL A C 1
ATOM 656 O O . VAL A 1 79 ? -5.113 8.276 -39.851 1.00 39.25 79 VAL A O 1
#

Organism: NCBI:txid401526

InterPro domains:
  IPR046257 Protein of unknown function DUF6290 [PF19807] (6-72)

Radius of gyration: 22.19 Å; chains: 1; bounding box: 40×37×60 Å

pLDDT: mean 89.05, std 13.87, range [39.25, 98.19]

Sequence (79 aa):
MAALKTIVSVRFTPREKRLLEAYAKLHGKKQSDVLREAAMRLIEDDQDFRLLEEAKRKTERYYTLKEARQELELESETV

Foldseek 3Di:
DDDPDDDDDDDDDPVVVVVLVVVCVVVVHDSVVVVVVVVVVVVVVVVVVVVVVVCVVVPPDDDDPVRVCVVVVVPPDDD